Protein AF-A0A6J4X6M6-F1 (afdb_monomer_lite)

pLDDT: mean 85.22, std 15.46, range [40.12, 97.0]

Foldseek 3Di:
DDFADLVVLCVLLVHPPADDDPVLSSVSSVVVVVCCVVPNSVVSNVCSVVSRVVSVVCNVVVVPDDPVPPPDD

Radius of gyration: 12.48 Å; chains: 1; 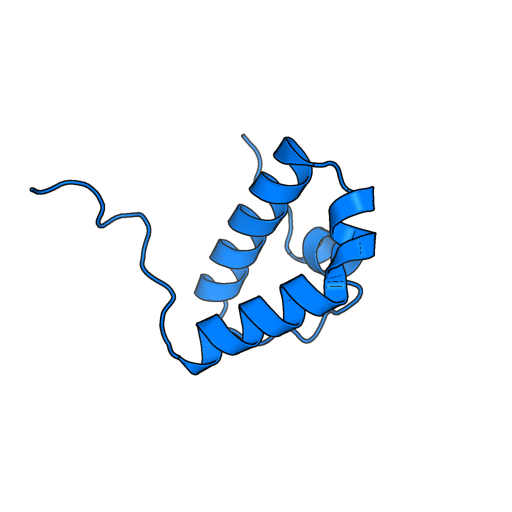bounding box: 32×27×27 Å

Sequence (73 aa):
MKELSLEKVFDLLGKSDIAGSDKELEKLCIRIRELVESNGEDWVRENRQTLLDQWEYIVRQGIIRDRATDNDG

Secondary structure (DSSP, 8-state):
-PPPPHHHHHHHHT-S--SS-HHHHHHHHHHHHHHHHHH-HHHHHHTHHHHHHHHHHHHHTT----TT-----

Structure (mmCIF, N/CA/C/O backbone):
data_AF-A0A6J4X6M6-F1
#
_entry.id   AF-A0A6J4X6M6-F1
#
loop_
_atom_site.group_PDB
_atom_site.id
_atom_site.type_symbol
_atom_site.label_atom_id
_atom_site.label_alt_id
_atom_site.label_comp_id
_atom_site.label_asym_id
_atom_site.label_entity_id
_atom_site.label_seq_id
_atom_site.pdbx_PDB_ins_code
_atom_site.Cartn_x
_atom_site.Cartn_y
_atom_site.Cartn_z
_atom_site.occupancy
_atom_site.B_iso_or_equiv
_atom_site.auth_seq_id
_atom_site.auth_comp_id
_atom_site.auth_asym_id
_atom_site.auth_atom_id
_atom_site.pdbx_PDB_model_num
ATOM 1 N N . MET A 1 1 ? 14.354 3.135 9.739 1.00 48.59 1 MET A N 1
ATOM 2 C CA . MET A 1 1 ? 12.880 3.113 9.865 1.00 48.59 1 MET A CA 1
ATOM 3 C C . MET A 1 1 ? 12.382 1.777 9.340 1.00 48.59 1 MET A C 1
ATOM 5 O O . MET A 1 1 ? 12.955 1.301 8.373 1.00 48.59 1 MET A O 1
ATOM 9 N N . LYS A 1 2 ? 11.422 1.141 10.017 1.00 64.94 2 LYS A N 1
ATOM 10 C CA . LYS A 1 2 ? 11.011 -0.247 9.756 1.00 64.94 2 LYS A CA 1
ATOM 11 C C . LYS A 1 2 ? 9.904 -0.256 8.697 1.00 64.94 2 LYS A C 1
ATOM 13 O O . LYS A 1 2 ? 8.938 0.488 8.841 1.00 64.94 2 LYS A O 1
ATOM 18 N N . GLU A 1 3 ? 10.072 -1.025 7.628 1.00 72.44 3 GLU A N 1
ATOM 19 C CA . GLU A 1 3 ? 9.025 -1.227 6.621 1.00 72.44 3 GLU A CA 1
ATOM 20 C C . GLU A 1 3 ? 7.787 -1.871 7.255 1.00 72.44 3 GLU A C 1
ATOM 22 O O . GLU A 1 3 ? 7.899 -2.618 8.234 1.00 72.44 3 GLU A O 1
ATOM 27 N N . LEU A 1 4 ? 6.601 -1.553 6.724 1.00 83.62 4 LEU A N 1
ATOM 28 C CA . LEU A 1 4 ? 5.397 -2.289 7.091 1.00 83.62 4 LEU A CA 1
ATOM 29 C C . LEU A 1 4 ? 5.529 -3.713 6.556 1.00 83.62 4 LEU A C 1
ATOM 31 O O . LEU A 1 4 ? 5.838 -3.914 5.385 1.00 83.62 4 LEU A O 1
ATOM 35 N N . SER A 1 5 ? 5.271 -4.696 7.414 1.00 90.00 5 SER A N 1
ATOM 36 C CA . SER A 1 5 ? 5.185 -6.086 6.982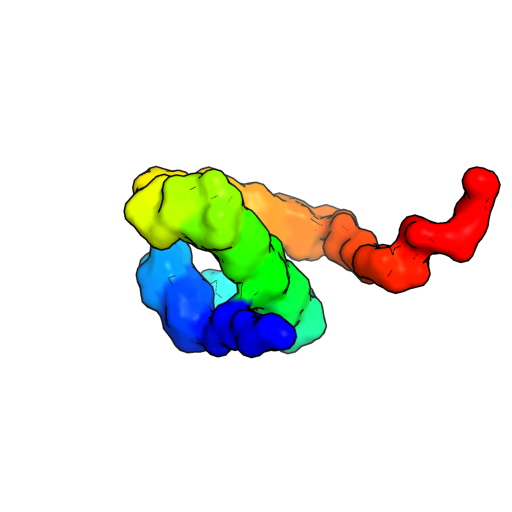 1.00 90.00 5 SER A CA 1
ATOM 37 C C . SER A 1 5 ? 4.029 -6.258 5.997 1.00 90.00 5 SER A C 1
ATOM 39 O O . SER A 1 5 ? 2.962 -5.671 6.186 1.00 90.00 5 SER A O 1
ATOM 41 N N . LEU A 1 6 ? 4.205 -7.136 5.011 1.00 89.94 6 LEU A N 1
ATOM 42 C CA . LEU A 1 6 ? 3.175 -7.448 4.018 1.00 89.94 6 LEU A CA 1
ATOM 43 C C . LEU A 1 6 ? 1.853 -7.901 4.665 1.00 89.94 6 LEU A C 1
ATOM 45 O O . LEU A 1 6 ? 0.781 -7.468 4.260 1.00 89.94 6 LEU A O 1
ATOM 49 N N . GLU A 1 7 ? 1.928 -8.674 5.751 1.00 92.56 7 GLU A N 1
ATOM 50 C CA . GLU A 1 7 ? 0.755 -9.090 6.533 1.00 92.56 7 GLU A CA 1
ATOM 51 C C . GLU A 1 7 ? -0.054 -7.895 7.066 1.00 92.56 7 GLU A C 1
ATOM 53 O O . GLU A 1 7 ? -1.281 -7.876 6.986 1.00 92.56 7 GLU A O 1
ATOM 58 N N . LYS A 1 8 ? 0.626 -6.847 7.546 1.00 92.44 8 LYS A N 1
ATOM 59 C CA . LYS A 1 8 ? -0.035 -5.637 8.046 1.00 92.44 8 LYS A CA 1
ATOM 60 C C . LYS A 1 8 ? -0.655 -4.822 6.911 1.00 92.44 8 LYS A C 1
ATOM 62 O O . LYS A 1 8 ? -1.694 -4.198 7.095 1.00 92.44 8 LYS A O 1
ATOM 67 N N . VAL A 1 9 ? -0.038 -4.834 5.735 1.00 93.31 9 VAL A N 1
ATOM 68 C CA . VAL A 1 9 ? -0.595 -4.201 4.534 1.00 93.31 9 VAL A CA 1
ATOM 69 C C . VAL A 1 9 ? -1.860 -4.925 4.082 1.00 93.31 9 VAL A C 1
ATOM 71 O O . VAL A 1 9 ? -2.852 -4.269 3.774 1.00 93.31 9 VAL A O 1
ATOM 74 N N . PHE A 1 10 ? -1.869 -6.258 4.119 1.00 94.12 10 PHE A N 1
ATOM 75 C CA . PHE A 1 10 ? -3.062 -7.050 3.825 1.00 94.12 10 PHE A CA 1
ATOM 76 C C . PHE A 1 10 ? -4.197 -6.792 4.817 1.00 94.12 10 PHE A C 1
ATOM 78 O O . PHE A 1 10 ? -5.343 -6.667 4.390 1.00 94.12 10 PHE A O 1
ATOM 85 N N . ASP A 1 11 ? -3.891 -6.647 6.110 1.00 94.75 11 ASP A N 1
ATOM 86 C CA . ASP A 1 11 ? -4.858 -6.227 7.137 1.00 94.75 11 ASP A CA 1
ATOM 87 C C . ASP A 1 11 ? -5.456 -4.846 6.823 1.00 94.75 11 ASP A C 1
ATOM 89 O O . ASP A 1 11 ? -6.676 -4.687 6.773 1.00 94.75 11 ASP A O 1
ATOM 93 N N . LEU A 1 12 ? -4.606 -3.855 6.535 1.00 94.31 12 LEU A N 1
ATOM 94 C CA . LEU A 1 12 ? -5.039 -2.486 6.238 1.00 94.31 12 LEU A CA 1
ATOM 95 C C . LEU A 1 12 ? -5.899 -2.399 4.971 1.00 94.31 12 LEU A C 1
ATOM 97 O O . LEU A 1 12 ? -6.890 -1.669 4.945 1.00 94.31 12 LEU A O 1
ATOM 101 N N . LEU A 1 13 ? -5.534 -3.150 3.931 1.00 94.44 13 LEU A N 1
ATOM 102 C CA . LEU A 1 13 ? -6.264 -3.179 2.664 1.00 94.44 13 LEU A CA 1
ATOM 103 C C . LEU A 1 13 ? -7.448 -4.159 2.679 1.00 94.44 13 LEU A C 1
ATOM 105 O O . LEU A 1 13 ? -8.304 -4.103 1.797 1.00 94.44 13 LEU A O 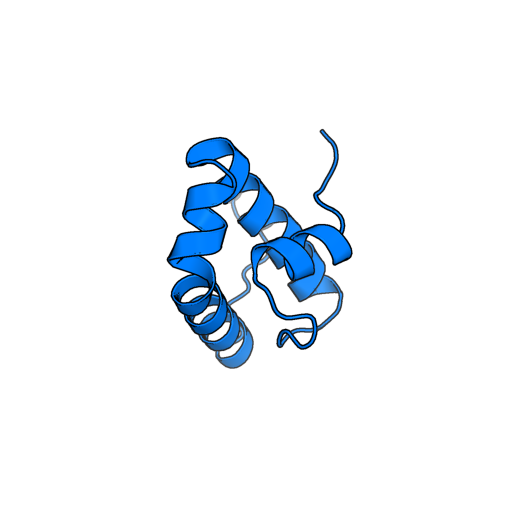1
ATOM 109 N N . GLY A 1 14 ? -7.533 -5.037 3.682 1.00 93.69 14 GLY A N 1
ATOM 110 C CA . GLY A 1 14 ? -8.567 -6.064 3.801 1.00 93.69 14 GLY A CA 1
ATOM 111 C C . GLY A 1 14 ? -8.499 -7.147 2.720 1.00 93.69 14 GLY A C 1
ATOM 112 O O . GLY A 1 14 ? -9.512 -7.788 2.440 1.00 93.69 14 GLY A O 1
ATOM 113 N N . LYS A 1 15 ? -7.337 -7.334 2.080 1.00 92.12 15 LYS A N 1
ATOM 114 C CA . LYS A 1 15 ? -7.141 -8.290 0.983 1.00 92.12 15 LYS A CA 1
ATOM 115 C C . LYS A 1 15 ? -5.723 -8.856 1.009 1.00 92.12 15 LYS A C 1
ATOM 117 O O . LYS A 1 15 ? -4.760 -8.097 1.026 1.00 92.12 15 LYS A O 1
ATOM 122 N N . SER A 1 16 ? -5.609 -10.182 0.982 1.00 88.75 16 SER A N 1
ATOM 123 C CA . SER A 1 16 ? -4.332 -10.908 0.898 1.00 88.75 16 SER A CA 1
ATOM 124 C C . SER A 1 16 ? -3.933 -11.287 -0.531 1.00 88.75 16 SER A C 1
ATOM 126 O O . SER A 1 16 ? -2.760 -11.508 -0.802 1.00 88.75 16 SER A O 1
ATOM 128 N N . ASP A 1 17 ? -4.899 -11.340 -1.449 1.00 89.00 17 ASP A N 1
ATOM 129 C CA . ASP A 1 17 ? -4.686 -11.626 -2.869 1.00 89.00 17 ASP A CA 1
ATOM 130 C C . ASP A 1 17 ? -4.570 -10.310 -3.655 1.00 89.00 17 ASP A C 1
ATOM 132 O O . ASP A 1 17 ? -5.533 -9.807 -4.245 1.00 89.00 17 ASP A O 1
ATOM 136 N N . ILE A 1 18 ? -3.403 -9.673 -3.554 1.00 90.81 18 ILE A N 1
ATOM 137 C CA . ILE A 1 18 ? -3.104 -8.410 -4.237 1.00 90.81 18 ILE A CA 1
ATOM 138 C C . ILE A 1 18 ? -2.216 -8.698 -5.448 1.00 90.81 18 ILE A C 1
ATOM 140 O O . ILE A 1 18 ? -1.227 -9.416 -5.340 1.00 90.81 18 ILE A O 1
ATOM 144 N N . ALA A 1 19 ? -2.564 -8.121 -6.600 1.00 89.50 19 ALA A N 1
ATOM 145 C CA . ALA A 1 19 ? -1.791 -8.277 -7.827 1.00 89.50 19 ALA A CA 1
ATOM 146 C C . ALA A 1 19 ? -0.362 -7.730 -7.672 1.00 89.50 19 ALA A C 1
ATOM 148 O O . ALA A 1 19 ? -0.165 -6.663 -7.096 1.00 89.50 19 ALA A O 1
ATOM 149 N N . GLY A 1 20 ? 0.620 -8.431 -8.235 1.00 88.75 20 GLY A N 1
ATOM 150 C CA . GLY A 1 20 ? 2.024 -8.017 -8.242 1.00 88.75 20 GLY A CA 1
ATOM 151 C C . GLY A 1 20 ? 2.973 -9.159 -7.882 1.00 88.75 20 GLY A C 1
ATOM 152 O O . GLY A 1 20 ? 2.611 -10.107 -7.193 1.00 88.75 20 GLY A O 1
ATOM 153 N N . SER A 1 21 ? 4.199 -9.063 -8.378 1.00 90.19 21 SER A N 1
ATOM 154 C CA . SER A 1 21 ? 5.350 -9.873 -7.975 1.00 90.19 21 SER A CA 1
ATOM 155 C C . SER A 1 21 ? 5.876 -9.450 -6.601 1.00 90.19 21 SER A C 1
ATOM 157 O O . SER A 1 21 ? 5.558 -8.362 -6.121 1.00 90.19 21 SER A O 1
ATOM 159 N N . ASP A 1 22 ? 6.744 -10.260 -5.986 1.00 89.25 22 ASP A N 1
ATOM 160 C CA . ASP A 1 22 ? 7.317 -9.965 -4.662 1.00 89.25 22 ASP A CA 1
ATOM 161 C C . ASP A 1 22 ? 7.924 -8.552 -4.579 1.00 89.25 22 ASP A C 1
ATOM 163 O O . ASP A 1 22 ? 7.638 -7.806 -3.646 1.00 89.25 22 ASP A O 1
ATOM 167 N N . LYS A 1 23 ? 8.661 -8.127 -5.615 1.00 88.31 23 LYS A N 1
ATOM 168 C CA . LYS A 1 23 ? 9.261 -6.780 -5.692 1.00 88.31 23 LYS A CA 1
ATOM 169 C C . LYS A 1 23 ? 8.228 -5.658 -5.761 1.00 88.31 23 LYS A C 1
ATOM 171 O O . LYS A 1 23 ? 8.469 -4.541 -5.305 1.00 88.31 23 LYS A O 1
ATOM 176 N N . GLU A 1 24 ? 7.101 -5.915 -6.411 1.00 90.75 24 GLU A N 1
ATOM 177 C CA . GLU A 1 24 ? 6.012 -4.948 -6.503 1.00 90.75 24 GLU A CA 1
ATOM 178 C C . GLU A 1 24 ? 5.288 -4.875 -5.157 1.00 90.75 24 GLU A C 1
ATOM 180 O O . GLU A 1 24 ? 5.025 -3.781 -4.670 1.00 90.75 24 GLU A O 1
ATOM 185 N N . LEU A 1 25 ? 5.073 -6.009 -4.489 1.00 91.56 25 LEU A N 1
ATOM 186 C CA . LEU A 1 25 ? 4.507 -6.044 -3.142 1.00 91.56 25 LEU A CA 1
ATOM 187 C C . LEU A 1 25 ? 5.407 -5.346 -2.106 1.00 91.56 25 LEU A C 1
ATOM 189 O O . LEU A 1 25 ? 4.890 -4.630 -1.252 1.00 91.56 25 LEU A O 1
ATOM 193 N N . GLU A 1 26 ? 6.735 -5.439 -2.216 1.00 90.69 26 GLU A N 1
ATOM 194 C CA . GLU A 1 26 ? 7.662 -4.630 -1.403 1.00 90.69 26 GLU A CA 1
ATOM 195 C C . GLU A 1 26 ? 7.424 -3.122 -1.610 1.00 90.69 26 GLU A C 1
ATOM 197 O O . GLU A 1 26 ? 7.313 -2.349 -0.654 1.00 90.69 26 GLU A O 1
ATOM 202 N N . LYS A 1 27 ? 7.249 -2.685 -2.864 1.00 90.31 27 LYS A N 1
ATOM 203 C CA . LYS A 1 27 ? 6.925 -1.284 -3.178 1.00 90.31 27 LYS A CA 1
ATOM 204 C C . LYS A 1 27 ? 5.551 -0.879 -2.647 1.00 90.31 27 LYS A C 1
ATOM 206 O O . LYS A 1 27 ? 5.408 0.244 -2.160 1.00 90.31 27 LYS A O 1
ATOM 211 N N . LEU A 1 28 ? 4.562 -1.771 -2.696 1.00 92.31 28 LEU A N 1
ATOM 212 C CA . LEU A 1 28 ? 3.257 -1.541 -2.081 1.00 92.31 28 LEU A CA 1
ATOM 213 C C . LEU A 1 28 ? 3.401 -1.311 -0.573 1.00 92.31 28 LEU A C 1
ATOM 215 O O . LEU A 1 28 ? 2.844 -0.342 -0.061 1.00 92.31 28 LEU A O 1
ATOM 219 N N . CYS A 1 29 ? 4.195 -2.126 0.126 1.00 93.25 29 CYS A N 1
ATOM 220 C CA . CYS A 1 29 ? 4.450 -1.954 1.558 1.00 93.25 29 CYS A CA 1
ATOM 221 C C . CYS A 1 29 ? 5.013 -0.572 1.890 1.00 93.25 29 CYS A C 1
ATOM 223 O O . CYS A 1 29 ? 4.551 0.080 2.830 1.00 93.25 29 CYS A O 1
ATOM 225 N N . ILE A 1 30 ? 5.966 -0.093 1.087 1.00 91.94 30 ILE A N 1
ATOM 226 C CA . ILE A 1 30 ? 6.537 1.248 1.237 1.00 91.94 30 ILE A CA 1
ATOM 227 C C . ILE A 1 30 ? 5.459 2.319 1.023 1.00 91.94 30 ILE A C 1
ATOM 229 O O . ILE A 1 30 ? 5.315 3.211 1.856 1.00 91.94 30 ILE A O 1
ATOM 233 N N . ARG A 1 31 ? 4.663 2.225 -0.051 1.00 91.75 31 ARG A N 1
ATOM 234 C CA . ARG A 1 31 ? 3.625 3.222 -0.369 1.00 91.75 31 ARG A CA 1
ATOM 235 C C . ARG A 1 31 ? 2.513 3.280 0.669 1.00 91.75 31 ARG A C 1
ATOM 237 O O . ARG A 1 31 ? 2.121 4.369 1.080 1.00 91.75 31 ARG A O 1
ATOM 244 N N . ILE A 1 32 ? 2.023 2.129 1.122 1.00 94.38 32 ILE A N 1
ATOM 245 C CA . ILE A 1 32 ? 1.003 2.075 2.171 1.00 94.38 32 ILE A CA 1
ATOM 246 C C . ILE A 1 32 ? 1.552 2.652 3.473 1.00 94.38 32 ILE A C 1
ATOM 248 O O . ILE A 1 32 ? 0.848 3.403 4.141 1.00 94.38 32 ILE A O 1
ATOM 252 N N . ARG A 1 33 ? 2.822 2.394 3.802 1.00 93.19 33 ARG A N 1
ATOM 253 C CA . ARG A 1 33 ? 3.458 3.013 4.966 1.00 93.19 33 ARG A CA 1
ATOM 254 C C . ARG A 1 33 ? 3.486 4.537 4.861 1.00 93.19 33 ARG A C 1
ATOM 256 O O . ARG A 1 33 ? 3.062 5.193 5.805 1.00 93.19 33 ARG A O 1
ATOM 263 N N . GLU A 1 34 ? 3.924 5.088 3.729 1.00 93.12 34 GLU A N 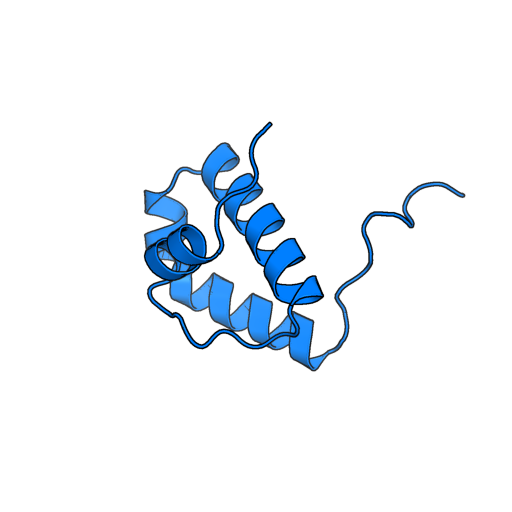1
ATOM 264 C CA . GLU A 1 34 ? 3.935 6.542 3.501 1.00 93.12 34 GLU A CA 1
ATOM 265 C C . GLU A 1 34 ? 2.531 7.152 3.668 1.00 93.12 34 GLU A C 1
ATOM 267 O O . GLU A 1 34 ? 2.380 8.225 4.258 1.00 93.12 34 GLU A O 1
ATOM 272 N N . LEU A 1 35 ? 1.492 6.454 3.198 1.00 94.44 35 LEU A N 1
ATOM 273 C CA . LEU A 1 35 ? 0.100 6.885 3.346 1.00 94.44 35 LEU A CA 1
ATOM 274 C C . LEU A 1 35 ? -0.381 6.831 4.799 1.00 94.44 35 LEU A C 1
ATOM 276 O O . LEU A 1 35 ? -1.042 7.774 5.233 1.00 94.44 35 LEU A O 1
ATOM 280 N N . VAL A 1 36 ? -0.032 5.780 5.549 1.00 94.69 36 VAL A N 1
ATOM 281 C CA . VAL A 1 36 ? -0.334 5.668 6.987 1.00 94.69 36 VAL A CA 1
ATOM 282 C C . VAL A 1 36 ? 0.381 6.762 7.779 1.00 94.69 36 VAL A C 1
ATOM 284 O O . VAL A 1 36 ? -0.233 7.384 8.637 1.00 94.69 36 VAL A O 1
ATOM 287 N N . GLU A 1 37 ? 1.655 7.031 7.491 1.00 93.88 37 GLU A N 1
ATOM 288 C CA . GLU A 1 37 ? 2.423 8.084 8.169 1.00 93.88 37 GLU A CA 1
ATOM 289 C C . GLU A 1 37 ? 1.864 9.485 7.876 1.00 93.88 37 GLU A C 1
ATOM 291 O O . GLU A 1 37 ? 1.907 10.352 8.746 1.00 93.88 37 GLU A O 1
ATOM 296 N N . SER A 1 38 ? 1.308 9.699 6.679 1.00 94.62 38 SER A N 1
ATOM 297 C CA . SER A 1 38 ? 0.785 11.006 6.259 1.00 94.62 38 SER A CA 1
ATOM 298 C C . SER A 1 38 ? -0.675 11.249 6.659 1.00 94.62 38 SER A C 1
ATOM 300 O O . SER A 1 38 ? -1.033 12.384 6.960 1.00 94.62 38 SER A O 1
ATOM 302 N N . ASN A 1 39 ? -1.523 10.214 6.650 1.00 95.44 39 ASN A N 1
ATOM 303 C CA . ASN A 1 39 ? -2.979 10.350 6.821 1.00 95.44 39 ASN A CA 1
ATOM 304 C C . ASN A 1 39 ? -3.550 9.536 7.995 1.00 95.44 39 ASN A C 1
ATOM 306 O O . ASN A 1 39 ? -4.682 9.775 8.409 1.00 95.44 39 ASN A O 1
ATOM 310 N N . GLY A 1 40 ? -2.792 8.580 8.535 1.00 95.38 40 GLY A N 1
ATOM 311 C CA . GLY A 1 40 ? -3.254 7.626 9.544 1.00 95.38 40 GLY A CA 1
ATOM 312 C C . GLY A 1 40 ? -3.794 6.316 8.958 1.00 95.38 40 GLY A C 1
ATOM 313 O O . GLY A 1 40 ? -4.126 6.214 7.776 1.00 95.38 40 GLY A O 1
ATOM 314 N N . GLU A 1 41 ? -3.880 5.282 9.802 1.00 95.44 41 GLU A N 1
ATOM 315 C CA . GLU A 1 41 ? -4.370 3.959 9.388 1.00 95.44 41 GLU A CA 1
ATOM 316 C C . GLU A 1 41 ? -5.858 3.964 9.010 1.00 95.44 41 GLU A C 1
ATOM 318 O O . GLU A 1 41 ? -6.241 3.278 8.064 1.00 95.44 41 GLU A O 1
ATOM 323 N N . ASP A 1 42 ? -6.697 4.716 9.729 1.00 96.19 42 ASP A N 1
ATOM 324 C CA . ASP A 1 42 ? -8.141 4.777 9.464 1.00 96.19 42 ASP A CA 1
ATOM 325 C C . ASP A 1 42 ? -8.432 5.288 8.057 1.00 96.19 42 ASP A C 1
ATOM 327 O O . ASP A 1 42 ? -9.188 4.657 7.321 1.00 96.19 42 ASP A O 1
ATOM 331 N N . TRP A 1 43 ? -7.721 6.330 7.623 1.00 97.00 43 TRP A N 1
ATOM 332 C CA . TRP A 1 43 ? -7.844 6.845 6.265 1.00 97.00 43 TRP A CA 1
ATOM 333 C C . TRP A 1 43 ? -7.502 5.778 5.215 1.00 97.00 43 TRP A C 1
ATOM 335 O O . TRP A 1 43 ? -8.204 5.643 4.212 1.00 97.00 43 TRP A O 1
ATOM 345 N N . VAL A 1 44 ? -6.455 4.976 5.443 1.00 96.19 44 VAL A N 1
ATOM 346 C CA . VAL A 1 44 ? -6.087 3.873 4.537 1.00 96.19 44 VAL A CA 1
ATOM 347 C C . VAL A 1 44 ? -7.188 2.814 4.490 1.00 96.19 44 VAL A C 1
ATOM 349 O O . VAL A 1 44 ? -7.536 2.351 3.404 1.00 96.19 44 VAL A O 1
ATOM 352 N N . ARG A 1 45 ? -7.781 2.468 5.638 1.00 95.94 45 ARG A N 1
ATOM 353 C CA . ARG A 1 45 ? -8.895 1.510 5.712 1.00 95.94 45 ARG A CA 1
ATOM 354 C C . ARG A 1 45 ? -10.144 2.027 4.994 1.00 95.94 45 ARG A C 1
ATOM 356 O O . ARG A 1 45 ? -10.791 1.258 4.284 1.00 95.94 45 ARG A O 1
ATOM 363 N N . GLU A 1 46 ? -10.465 3.312 5.135 1.00 96.94 46 GLU A N 1
ATOM 364 C CA . GLU A 1 46 ? -11.593 3.960 4.449 1.00 96.94 46 GLU A CA 1
ATOM 365 C C . GLU A 1 46 ? -11.388 4.018 2.928 1.00 96.94 46 GLU A C 1
ATOM 367 O O . GLU A 1 46 ? -12.336 3.845 2.163 1.00 96.94 46 GLU A O 1
ATOM 372 N N . ASN A 1 47 ? -10.141 4.186 2.478 1.00 96.25 47 ASN A N 1
ATOM 373 C CA . ASN A 1 47 ? -9.785 4.304 1.062 1.00 96.25 47 ASN A CA 1
ATOM 374 C C . ASN A 1 47 ? -9.290 2.988 0.435 1.00 96.25 47 ASN A C 1
ATOM 376 O O . ASN A 1 47 ? -8.834 2.990 -0.711 1.00 96.25 47 ASN A O 1
ATOM 380 N N . ARG A 1 48 ? -9.399 1.852 1.139 1.00 94.94 48 ARG A N 1
ATOM 381 C CA . ARG A 1 48 ? -8.825 0.557 0.722 1.00 94.94 48 ARG A CA 1
ATOM 382 C C . ARG A 1 48 ? -9.201 0.136 -0.697 1.00 94.94 48 ARG A C 1
ATOM 384 O O . ARG A 1 48 ? -8.344 -0.340 -1.431 1.00 94.94 48 ARG A O 1
ATOM 391 N N . GLN A 1 49 ? -10.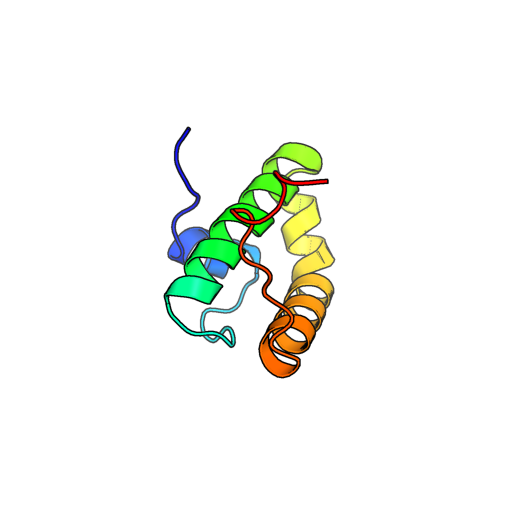457 0.344 -1.100 1.00 94.50 49 GLN A N 1
ATOM 392 C CA . GLN A 1 49 ? -10.931 -0.048 -2.429 1.00 94.50 49 GLN A CA 1
ATOM 393 C C . GLN A 1 49 ? -10.226 0.775 -3.510 1.00 94.50 49 GLN A C 1
ATOM 395 O O . GLN A 1 49 ? -9.626 0.214 -4.417 1.00 94.50 49 GLN A O 1
ATOM 400 N N . THR A 1 50 ? -10.202 2.099 -3.347 1.00 95.25 50 THR A N 1
ATOM 401 C CA . THR A 1 50 ? -9.505 3.017 -4.253 1.00 95.25 50 THR A CA 1
ATOM 402 C C . THR A 1 50 ? -8.016 2.693 -4.358 1.00 95.25 50 THR A C 1
ATOM 404 O O . THR A 1 50 ? -7.463 2.702 -5.454 1.00 95.25 50 THR A O 1
ATOM 407 N N . LEU A 1 51 ? -7.362 2.383 -3.234 1.00 95.25 51 LEU A N 1
ATOM 408 C CA . LEU A 1 51 ? -5.943 2.024 -3.211 1.00 95.25 51 LEU A CA 1
ATOM 409 C C . LEU A 1 51 ? -5.673 0.705 -3.946 1.00 95.25 51 LEU A C 1
ATOM 411 O O . LEU A 1 51 ? -4.703 0.619 -4.697 1.00 95.25 51 LEU A O 1
ATOM 415 N N . LEU A 1 52 ? -6.538 -0.299 -3.773 1.00 94.62 52 LEU A N 1
ATOM 416 C CA . LEU A 1 52 ? -6.445 -1.575 -4.485 1.00 94.62 52 LEU A CA 1
ATOM 417 C C . LEU A 1 52 ? -6.662 -1.406 -5.994 1.00 94.62 52 LEU A C 1
ATOM 419 O O . LEU A 1 52 ? -5.878 -1.943 -6.773 1.00 94.62 52 LEU A O 1
ATOM 423 N N . ASP A 1 53 ? -7.669 -0.635 -6.408 1.00 94.25 53 ASP A N 1
ATOM 424 C CA . ASP A 1 53 ? -7.935 -0.339 -7.822 1.00 94.25 53 ASP A CA 1
ATOM 425 C C . ASP A 1 53 ? -6.760 0.402 -8.480 1.00 94.25 53 ASP A C 1
ATOM 427 O O . ASP A 1 53 ? -6.310 0.039 -9.569 1.00 94.25 53 ASP A O 1
ATOM 431 N N . GLN A 1 54 ? -6.208 1.415 -7.803 1.00 92.94 54 GLN A N 1
ATOM 432 C CA . GLN A 1 54 ? -5.031 2.141 -8.287 1.00 92.94 54 GLN A CA 1
ATOM 433 C C . GLN A 1 54 ? -3.806 1.236 -8.387 1.00 92.94 54 GLN A C 1
ATOM 435 O O . GLN A 1 54 ? -3.075 1.295 -9.377 1.00 92.94 54 GLN A O 1
ATOM 440 N N . TRP A 1 55 ? -3.580 0.395 -7.379 1.00 93.69 55 TRP A N 1
ATOM 441 C CA . TRP A 1 55 ? -2.467 -0.542 -7.374 1.00 93.69 55 TRP A CA 1
ATOM 442 C C . TRP A 1 55 ? -2.572 -1.550 -8.518 1.00 93.69 55 TRP A C 1
ATOM 444 O O . TRP A 1 55 ? -1.623 -1.718 -9.283 1.00 93.69 55 TRP A O 1
ATOM 454 N N . GLU A 1 56 ? -3.744 -2.165 -8.691 1.00 92.12 56 GLU A N 1
ATOM 455 C CA . GLU A 1 56 ? -3.989 -3.109 -9.777 1.00 92.12 56 GLU A CA 1
ATOM 456 C C . GLU A 1 56 ? -3.785 -2.446 -11.144 1.00 92.12 56 GLU A C 1
ATOM 458 O O . GLU A 1 56 ? -3.145 -3.025 -12.024 1.00 92.12 56 GLU A O 1
ATOM 463 N N . TYR A 1 57 ? -4.261 -1.211 -11.315 1.00 91.56 57 TYR A N 1
ATOM 464 C CA . TYR A 1 57 ? -4.025 -0.440 -12.530 1.00 91.56 57 TYR A CA 1
ATOM 465 C C . TYR A 1 57 ? -2.526 -0.224 -12.791 1.00 91.56 57 TYR A C 1
ATOM 467 O O . TYR A 1 57 ? -2.050 -0.476 -13.898 1.00 91.56 57 TYR A O 1
ATOM 475 N N . ILE A 1 58 ? -1.763 0.190 -11.777 1.00 88.31 58 ILE A N 1
ATOM 476 C CA . ILE A 1 58 ? -0.320 0.445 -11.888 1.00 88.31 58 ILE A CA 1
ATOM 477 C C . ILE A 1 58 ? 0.450 -0.831 -12.265 1.00 88.31 58 ILE A C 1
ATOM 479 O O . ILE A 1 58 ? 1.287 -0.783 -13.172 1.00 88.31 58 ILE A O 1
ATOM 483 N N . VAL A 1 59 ? 0.148 -1.958 -11.609 1.00 88.69 59 VAL A N 1
ATOM 484 C CA . VAL A 1 59 ? 0.759 -3.269 -11.894 1.00 88.69 59 VAL A CA 1
ATOM 485 C C . VAL A 1 59 ? 0.430 -3.712 -13.319 1.00 88.69 59 VAL A C 1
ATOM 487 O O . VAL A 1 59 ? 1.329 -4.050 -14.085 1.00 88.69 59 VAL A O 1
ATOM 490 N N . ARG A 1 60 ? -0.846 -3.641 -13.727 1.00 87.81 60 ARG A N 1
ATOM 491 C CA . ARG A 1 60 ? -1.275 -4.037 -15.082 1.00 87.81 60 ARG A CA 1
ATOM 492 C C . ARG A 1 60 ? -0.607 -3.223 -16.184 1.00 87.81 60 ARG A C 1
ATOM 494 O O . ARG A 1 60 ? -0.381 -3.746 -17.270 1.00 87.81 60 ARG A O 1
ATOM 501 N N . GLN A 1 61 ? -0.325 -1.950 -15.930 1.00 84.50 61 GLN A N 1
ATOM 502 C CA . GLN A 1 61 ? 0.335 -1.082 -16.900 1.00 84.50 61 GLN A CA 1
ATOM 503 C C . GLN A 1 61 ? 1.869 -1.218 -16.886 1.00 84.50 61 GLN A C 1
ATOM 505 O O . GLN A 1 61 ? 2.534 -0.627 -17.734 1.00 84.50 61 GLN A O 1
ATOM 510 N N . GLY A 1 62 ? 2.450 -1.946 -15.924 1.00 80.19 62 GLY A N 1
ATOM 511 C CA . GLY A 1 62 ? 3.901 -2.010 -15.738 1.00 80.19 62 GLY A CA 1
ATOM 512 C C . GLY A 1 62 ? 4.525 -0.654 -15.379 1.00 80.19 62 GLY A C 1
ATOM 513 O O . GLY A 1 62 ? 5.708 -0.433 -15.624 1.00 80.19 62 GLY A O 1
ATOM 514 N N . ILE A 1 63 ? 3.743 0.277 -14.810 1.00 70.69 63 ILE A N 1
ATOM 515 C CA . ILE A 1 63 ? 4.166 1.661 -14.498 1.00 70.69 63 ILE A CA 1
ATOM 516 C C . ILE A 1 63 ? 4.932 1.727 -13.163 1.00 70.69 63 ILE A C 1
ATOM 518 O O . ILE A 1 63 ? 5.233 2.807 -12.654 1.00 70.69 63 ILE A O 1
ATOM 522 N N . ILE A 1 64 ? 5.298 0.588 -12.571 1.00 71.50 64 ILE A N 1
ATOM 523 C CA . ILE A 1 64 ? 6.075 0.556 -11.330 1.00 71.50 64 ILE A CA 1
ATOM 524 C C . ILE A 1 64 ? 7.512 1.011 -11.616 1.00 71.50 64 ILE A C 1
ATOM 526 O O . ILE A 1 64 ? 8.433 0.218 -11.806 1.00 71.50 64 ILE A O 1
ATOM 530 N N . ARG A 1 65 ? 7.704 2.333 -11.637 1.00 60.84 65 ARG A N 1
ATOM 531 C CA . ARG A 1 65 ? 9.010 2.977 -11.746 1.00 60.84 65 ARG A CA 1
ATOM 532 C C . ARG A 1 65 ? 9.810 2.673 -10.491 1.00 60.84 65 ARG A C 1
ATOM 534 O O . ARG A 1 65 ? 9.325 2.794 -9.364 1.00 60.84 65 ARG A O 1
ATOM 541 N N . ASP A 1 66 ? 11.035 2.220 -10.695 1.00 56.56 66 ASP A N 1
ATOM 542 C CA . ASP A 1 66 ? 11.989 2.070 -9.617 1.00 56.56 66 ASP A CA 1
ATOM 543 C C . ASP A 1 66 ? 12.377 3.461 -9.107 1.00 56.56 66 ASP A C 1
ATOM 545 O O . ASP A 1 66 ? 12.813 4.316 -9.878 1.00 56.56 66 ASP A O 1
ATOM 549 N N . ARG A 1 67 ? 12.180 3.718 -7.810 1.00 50.06 67 ARG A N 1
ATOM 550 C CA . ARG A 1 67 ? 12.506 5.017 -7.196 1.00 50.06 67 ARG A CA 1
ATOM 551 C C . ARG A 1 67 ? 14.027 5.271 -7.146 1.00 50.06 67 ARG A C 1
ATOM 553 O O . ARG A 1 67 ? 14.446 6.304 -6.644 1.00 50.06 67 ARG A O 1
ATOM 560 N N . ALA A 1 68 ? 14.857 4.365 -7.673 1.00 49.94 68 ALA A N 1
ATOM 561 C CA . ALA A 1 68 ? 16.291 4.577 -7.858 1.00 49.94 68 ALA A CA 1
ATOM 562 C C . ALA A 1 68 ? 16.658 5.414 -9.105 1.00 49.94 68 ALA A C 1
ATOM 564 O O . ALA A 1 68 ? 17.830 5.728 -9.284 1.00 49.94 68 ALA A O 1
ATOM 565 N N . THR A 1 69 ? 15.695 5.800 -9.952 1.00 47.53 69 THR A N 1
ATOM 566 C CA . THR A 1 69 ? 15.940 6.596 -11.179 1.00 47.53 69 THR A CA 1
ATOM 567 C C . THR A 1 69 ? 15.439 8.043 -11.109 1.00 47.53 69 THR A C 1
ATOM 569 O O . THR A 1 69 ? 15.000 8.596 -12.109 1.00 47.53 69 THR A O 1
ATOM 572 N N . ASP A 1 70 ? 15.542 8.682 -9.945 1.00 49.22 70 ASP A N 1
ATOM 573 C CA . ASP A 1 70 ? 15.453 10.144 -9.821 1.00 49.22 70 ASP A CA 1
ATOM 574 C C . ASP A 1 70 ? 16.791 10.681 -9.290 1.00 49.22 70 ASP A C 1
ATOM 576 O O . ASP A 1 70 ? 16.886 11.143 -8.155 1.00 49.22 70 ASP A O 1
ATOM 580 N N . ASN A 1 71 ? 17.853 10.538 -10.092 1.00 50.41 71 ASN A N 1
ATOM 581 C CA . ASN A 1 71 ? 19.058 11.364 -9.998 1.00 50.41 71 ASN A CA 1
ATOM 582 C C . ASN A 1 71 ? 19.881 11.270 -11.300 1.00 50.41 71 ASN A C 1
ATOM 584 O O . ASN A 1 71 ? 20.892 10.578 -11.331 1.00 50.41 71 ASN A O 1
ATOM 588 N N . ASP A 1 72 ? 19.406 11.890 -12.383 1.00 44.00 72 ASP A N 1
ATOM 589 C CA . ASP A 1 72 ? 20.256 12.568 -13.380 1.00 44.00 72 ASP A CA 1
ATOM 590 C C . ASP A 1 72 ? 19.366 13.405 -14.314 1.00 44.00 72 ASP A C 1
ATOM 592 O O . ASP A 1 72 ? 18.418 12.885 -14.913 1.00 44.00 72 ASP A O 1
ATOM 596 N N . GLY A 1 73 ? 19.647 14.707 -14.382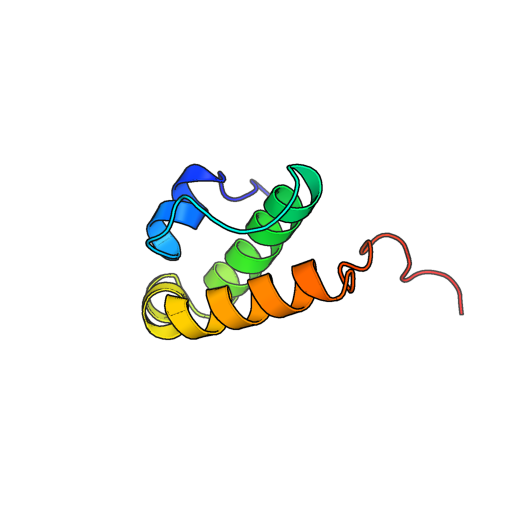 1.00 40.12 73 GLY A N 1
ATOM 597 C CA . GLY A 1 73 ? 18.907 15.716 -15.141 1.00 40.12 73 GLY A CA 1
ATOM 598 C C . GLY A 1 73 ? 19.214 17.123 -14.656 1.00 40.12 73 GLY A C 1
ATOM 599 O O . GLY A 1 73 ? 18.535 17.557 -13.700 1.00 40.12 73 GLY A O 1
#